Protein AF-A0A6A4AKY3-F1 (afdb_monomer)

Sequence (156 aa):
MKAQFYLMSQDEVPVAFDLTEEDLDRLQAAEWDVFMENSSRQVLLDPSPLYDGPSGLTRAAMAYASNPLAIFYFFLPKELWRKIADETNKFRLESVDETAQATCARARRRRETVPSTMVYSVEEYKAKLKRKNAIQPHEIVRFIGLLVARALELRR

Mean predicted aligned error: 14.76 Å

pLDDT: mean 78.02, std 20.33, range [26.38, 97.69]

Radius of gyration: 23.92 Å; Cα contacts (8 Å, |Δi|>4): 69; chains: 1; bounding box: 54×53×52 Å

Structure (mmCIF, N/CA/C/O backbone):
data_AF-A0A6A4AKY3-F1
#
_entry.id   AF-A0A6A4AKY3-F1
#
loop_
_atom_site.group_PDB
_atom_site.id
_atom_site.type_symbol
_atom_site.label_atom_id
_atom_site.label_alt_id
_atom_site.label_comp_id
_atom_site.label_asym_id
_atom_site.label_entity_id
_atom_site.label_seq_id
_atom_site.pdbx_PDB_ins_code
_atom_site.Cartn_x
_atom_site.Cartn_y
_atom_site.Cartn_z
_atom_site.occupancy
_atom_site.B_iso_or_equiv
_atom_site.auth_seq_id
_atom_site.auth_comp_id
_atom_site.auth_asym_id
_atom_site.auth_atom_id
_atom_site.pdbx_PDB_model_num
ATOM 1 N N . MET A 1 1 ? -6.076 44.532 26.323 1.00 30.89 1 MET A N 1
ATOM 2 C CA . MET A 1 1 ? -6.175 44.112 24.910 1.00 30.89 1 MET A CA 1
ATOM 3 C C . MET A 1 1 ? -5.057 43.104 24.652 1.00 30.89 1 MET A C 1
ATOM 5 O O . MET A 1 1 ? -3.904 43.498 24.570 1.00 30.89 1 MET A O 1
ATOM 9 N N . LYS A 1 2 ? -5.361 41.802 24.681 1.00 26.38 2 LYS A N 1
ATOM 10 C CA . LYS A 1 2 ? -4.423 40.716 24.352 1.00 26.38 2 LYS A CA 1
ATOM 11 C C . LYS A 1 2 ? -5.179 39.736 23.465 1.00 26.38 2 LYS A C 1
ATOM 13 O O . LYS A 1 2 ? -6.168 39.166 23.910 1.00 26.38 2 LYS A O 1
ATOM 18 N N . ALA A 1 3 ? -4.727 39.583 22.229 1.00 31.39 3 ALA A N 1
ATOM 19 C CA . ALA A 1 3 ? -5.115 38.489 21.358 1.00 31.39 3 ALA A CA 1
ATOM 20 C C . ALA A 1 3 ? -3.842 37.694 21.079 1.00 31.39 3 ALA A C 1
ATOM 22 O O . ALA A 1 3 ? -2.893 38.217 20.500 1.00 31.39 3 ALA A O 1
ATOM 23 N N . GLN A 1 4 ? -3.813 36.455 21.551 1.00 30.56 4 GLN A N 1
ATOM 24 C CA . GLN A 1 4 ? -2.790 35.478 21.221 1.00 30.56 4 GLN A CA 1
ATOM 25 C C . GLN A 1 4 ? -3.551 34.279 20.666 1.00 30.56 4 GLN A C 1
ATOM 27 O O . GLN A 1 4 ? -4.194 33.537 21.404 1.00 30.56 4 GLN A O 1
ATOM 32 N N . PHE A 1 5 ? -3.557 34.163 19.341 1.00 39.91 5 PHE A N 1
ATOM 33 C CA . PHE A 1 5 ? -3.958 32.942 18.664 1.00 39.91 5 PHE A CA 1
ATOM 34 C C . PHE A 1 5 ? -2.806 31.946 18.807 1.00 39.91 5 PHE A C 1
ATOM 36 O O . PHE A 1 5 ? -1.731 32.166 18.259 1.00 39.91 5 PHE A O 1
ATOM 43 N N . TYR A 1 6 ? -3.039 30.859 19.535 1.00 31.64 6 TYR A N 1
ATOM 44 C CA . TYR A 1 6 ? -2.282 29.618 19.407 1.00 31.64 6 TYR A CA 1
ATOM 45 C C . TYR A 1 6 ? -3.305 28.495 19.228 1.00 31.64 6 TYR A C 1
ATOM 47 O O . TYR A 1 6 ? -3.922 28.036 20.184 1.00 31.64 6 TYR A O 1
ATOM 55 N N . LEU A 1 7 ? -3.519 28.089 17.977 1.00 39.22 7 LEU A N 1
ATOM 56 C CA . LEU A 1 7 ? -4.082 26.784 17.643 1.00 39.22 7 LEU A CA 1
ATOM 57 C C . LEU A 1 7 ? -2.892 25.869 17.351 1.00 39.22 7 LEU A C 1
ATOM 59 O O . LEU A 1 7 ? -2.413 25.813 16.224 1.00 39.22 7 LEU A O 1
ATOM 63 N N . MET A 1 8 ? -2.397 25.182 18.379 1.00 29.73 8 MET A N 1
ATOM 64 C CA . MET A 1 8 ? -1.552 24.002 18.203 1.00 29.73 8 MET A CA 1
ATOM 65 C C . MET A 1 8 ? -2.425 22.777 18.440 1.00 29.73 8 MET A C 1
ATOM 67 O O . MET A 1 8 ? -2.721 22.401 19.570 1.00 29.73 8 MET A O 1
ATOM 71 N N . SER A 1 9 ? -2.863 22.169 17.344 1.00 38.69 9 SER A N 1
ATOM 72 C CA . SER A 1 9 ? -3.320 20.786 17.313 1.00 38.69 9 SER A CA 1
ATOM 73 C C . SER A 1 9 ? -2.109 19.872 17.525 1.00 38.69 9 SER A C 1
ATOM 75 O O . SER A 1 9 ? -1.491 19.432 16.561 1.00 38.69 9 SER A O 1
ATOM 77 N N . GLN A 1 10 ? -1.739 19.631 18.781 1.00 44.75 10 GLN A N 1
ATOM 78 C CA . GLN A 1 10 ? -0.818 18.559 19.155 1.00 44.75 10 GLN A CA 1
ATOM 79 C C . GLN A 1 10 ? -1.639 17.313 19.479 1.00 44.75 10 GLN A C 1
ATOM 81 O O . GLN A 1 10 ? -2.243 17.238 20.538 1.00 44.75 10 GLN A O 1
ATOM 86 N N . ASP A 1 11 ? -1.720 16.398 18.517 1.00 44.56 11 ASP A N 1
ATOM 87 C CA . ASP A 1 11 ? -1.965 14.960 18.730 1.00 44.56 11 ASP A CA 1
ATOM 88 C C . ASP A 1 11 ? -1.633 14.194 17.424 1.00 44.56 11 ASP A C 1
ATOM 90 O O . ASP A 1 11 ? -2.293 13.227 17.039 1.00 44.56 11 ASP A O 1
ATOM 94 N N . GLU A 1 12 ? -0.601 14.647 16.704 1.00 44.75 12 GLU A N 1
ATOM 95 C CA . GLU A 1 12 ? 0.172 13.771 15.825 1.00 44.75 12 GLU A CA 1
ATOM 96 C C . GLU A 1 12 ? 1.187 13.101 16.748 1.00 44.75 12 GLU A C 1
ATOM 98 O O . GLU A 1 12 ? 2.147 13.734 17.184 1.00 44.75 1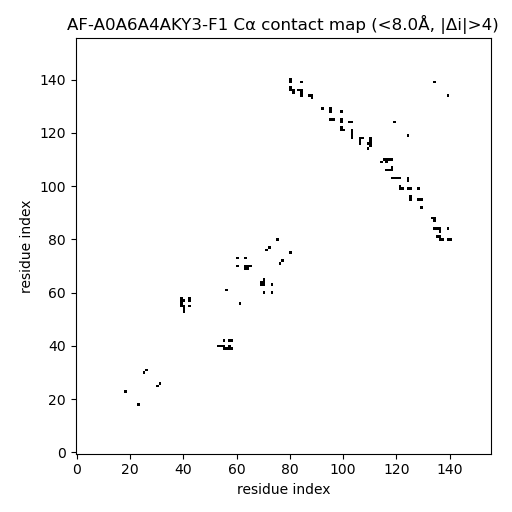2 GLU A O 1
ATOM 103 N N . VAL A 1 13 ? 0.936 11.846 17.128 1.00 42.12 13 VAL A N 1
ATOM 104 C CA . VAL A 1 13 ? 2.010 11.004 17.662 1.00 42.12 13 VAL A CA 1
ATOM 105 C C . VAL A 1 13 ? 3.053 10.972 16.548 1.00 42.12 13 VAL A C 1
ATOM 107 O O . VAL A 1 13 ? 2.705 10.522 15.451 1.00 42.12 13 VAL A O 1
ATOM 110 N N . PRO A 1 14 ? 4.275 11.495 16.757 1.00 38.97 14 PRO A N 1
ATOM 111 C CA . PRO A 1 14 ? 5.306 11.380 15.747 1.00 38.97 14 PRO A CA 1
ATOM 112 C C . PRO A 1 14 ? 5.446 9.890 15.474 1.00 38.97 14 PRO A C 1
ATOM 114 O O . PRO A 1 14 ? 5.637 9.112 16.410 1.00 38.97 14 PRO A O 1
ATOM 117 N N . VAL A 1 15 ? 5.310 9.478 14.216 1.00 44.34 15 VAL A N 1
ATOM 118 C CA . VAL A 1 15 ? 5.849 8.185 13.804 1.00 44.34 15 VAL A CA 1
ATOM 119 C C . VAL A 1 15 ? 7.357 8.346 13.954 1.00 44.34 15 VAL A C 1
ATOM 121 O O . VAL A 1 15 ? 8.038 8.812 13.045 1.00 44.34 15 VAL A O 1
ATOM 124 N N . ALA A 1 16 ? 7.848 8.105 15.167 1.00 42.09 16 ALA A N 1
ATOM 125 C CA . ALA A 1 16 ? 9.258 8.031 15.454 1.00 42.09 16 ALA A CA 1
ATOM 126 C C . ALA A 1 16 ? 9.722 6.748 14.778 1.00 42.09 16 ALA A C 1
ATOM 128 O O . ALA A 1 16 ? 9.474 5.641 15.250 1.00 42.09 16 ALA A O 1
ATOM 129 N N . PHE A 1 17 ? 10.306 6.901 13.597 1.00 50.81 17 PHE A N 1
ATOM 130 C CA . PHE A 1 17 ? 11.227 5.895 13.123 1.00 50.81 17 PHE A CA 1
ATOM 131 C C . PHE A 1 17 ? 12.407 5.974 14.091 1.00 50.81 17 PHE A C 1
ATOM 133 O O . PHE A 1 17 ? 13.086 6.998 14.125 1.00 50.81 17 PHE A O 1
ATOM 140 N N . ASP A 1 18 ? 12.604 4.945 14.917 1.00 65.25 18 ASP A N 1
ATOM 141 C CA . ASP A 1 18 ? 13.775 4.793 15.796 1.00 65.25 18 ASP A CA 1
ATOM 142 C C . ASP A 1 18 ? 15.037 4.508 14.954 1.00 65.25 18 ASP A C 1
ATOM 144 O O . ASP A 1 18 ? 15.747 3.531 15.167 1.00 65.25 18 ASP A O 1
ATOM 148 N N . LEU A 1 19 ? 15.269 5.317 13.923 1.00 68.69 19 LEU A N 1
ATOM 149 C CA . LEU A 1 19 ? 16.405 5.237 13.023 1.00 68.69 19 LEU A CA 1
ATOM 150 C C . LEU A 1 19 ? 17.110 6.583 13.090 1.00 68.69 19 LEU A C 1
ATOM 152 O O . LEU A 1 19 ? 16.538 7.609 12.710 1.00 68.69 19 LEU A O 1
ATOM 156 N N . THR A 1 20 ? 18.336 6.588 13.608 1.00 80.69 20 THR A N 1
ATOM 157 C CA . THR A 1 20 ? 19.187 7.775 13.525 1.00 80.69 20 THR A CA 1
ATOM 158 C C . THR A 1 20 ? 19.626 8.007 12.080 1.00 80.69 20 THR A C 1
ATOM 160 O O . THR A 1 20 ? 19.481 7.143 11.213 1.00 80.69 20 THR A O 1
ATOM 163 N N . GLU A 1 21 ? 20.176 9.186 11.797 1.00 74.56 21 GLU A N 1
ATOM 164 C CA . GLU A 1 21 ? 2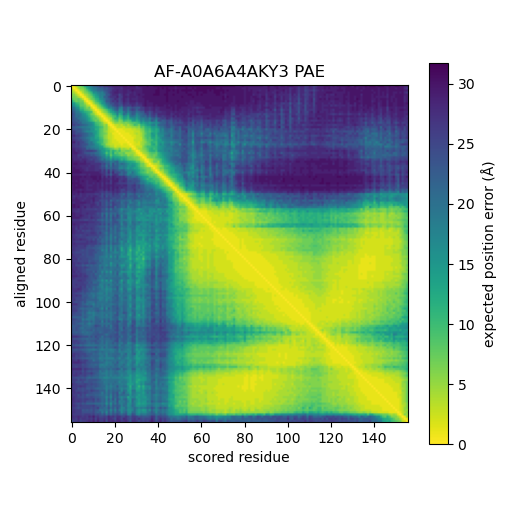0.810 9.469 10.503 1.00 74.56 21 GLU A CA 1
ATOM 165 C C . GLU A 1 21 ? 21.896 8.426 10.180 1.00 74.56 21 GLU A C 1
ATOM 167 O O . GLU A 1 21 ? 21.968 7.931 9.059 1.00 74.56 21 GLU A O 1
ATOM 172 N N . GLU A 1 22 ? 22.638 7.973 11.195 1.00 80.31 22 GLU A N 1
ATOM 173 C CA . GLU A 1 22 ? 23.637 6.912 11.039 1.00 80.31 22 GLU A CA 1
ATOM 174 C C . GLU A 1 22 ? 23.007 5.540 10.748 1.00 80.31 22 GLU A C 1
ATOM 176 O O . GLU A 1 22 ? 23.577 4.739 10.002 1.00 80.31 22 GLU A O 1
ATOM 181 N N . ASP A 1 23 ? 21.831 5.246 11.313 1.00 79.00 23 ASP A N 1
ATOM 182 C CA . ASP A 1 23 ? 21.087 4.036 10.964 1.00 79.00 23 ASP A CA 1
ATOM 183 C C . ASP A 1 23 ? 20.601 4.092 9.513 1.00 79.00 23 ASP A C 1
ATOM 185 O O . ASP A 1 23 ? 20.710 3.092 8.807 1.00 79.00 23 ASP A O 1
ATOM 189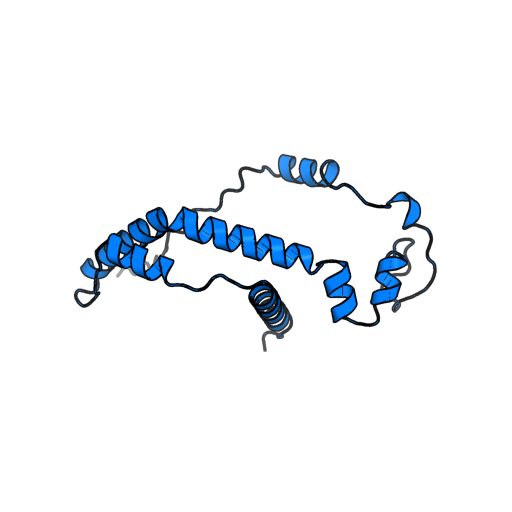 N N . LEU A 1 24 ? 20.122 5.247 9.040 1.00 75.69 24 LEU A N 1
ATOM 190 C CA . LEU A 1 24 ? 19.717 5.434 7.643 1.00 75.69 24 LEU A CA 1
ATOM 191 C C . LEU A 1 24 ? 20.900 5.262 6.681 1.00 75.69 24 LEU A C 1
ATOM 193 O O . LEU A 1 24 ? 20.765 4.555 5.680 1.00 75.69 24 LEU A O 1
ATOM 197 N N . ASP A 1 25 ? 22.065 5.818 7.015 1.00 77.31 25 ASP A N 1
ATOM 198 C CA . ASP A 1 25 ? 23.298 5.646 6.242 1.00 77.31 25 ASP A CA 1
ATOM 199 C C . ASP A 1 25 ? 23.742 4.176 6.201 1.00 77.31 25 ASP A C 1
ATOM 201 O O . ASP A 1 25 ? 24.128 3.658 5.148 1.00 77.31 25 ASP A O 1
ATOM 205 N N . ARG A 1 26 ? 23.634 3.458 7.328 1.00 83.38 26 ARG A N 1
ATOM 206 C CA . ARG A 1 26 ? 23.920 2.017 7.391 1.00 83.38 26 ARG A CA 1
ATOM 207 C C . ARG A 1 26 ? 22.955 1.215 6.520 1.00 83.38 26 ARG A C 1
ATOM 209 O O . ARG A 1 26 ? 23.406 0.341 5.781 1.00 83.38 26 ARG A O 1
ATOM 216 N N . LEU A 1 27 ? 21.655 1.505 6.589 1.00 78.00 27 LEU A N 1
ATOM 217 C CA . LEU A 1 27 ? 20.634 0.857 5.760 1.00 78.00 27 LEU A CA 1
ATOM 218 C C . LEU A 1 27 ? 20.904 1.105 4.269 1.00 78.00 27 LEU A C 1
ATOM 220 O O . LEU A 1 27 ? 20.839 0.178 3.462 1.00 78.00 27 LEU A O 1
ATOM 224 N N . GLN A 1 28 ? 21.283 2.335 3.905 1.00 68.25 28 GLN A N 1
ATOM 225 C CA . GLN A 1 28 ? 21.668 2.691 2.540 1.00 68.25 28 GLN A CA 1
ATOM 226 C C . GLN A 1 28 ? 22.929 1.954 2.066 1.00 68.25 28 GLN A C 1
ATOM 228 O O . GLN A 1 28 ? 23.012 1.582 0.897 1.00 68.25 28 GLN A O 1
ATOM 233 N N . ALA A 1 29 ? 23.906 1.741 2.945 1.00 69.88 29 ALA A N 1
ATOM 234 C CA . ALA A 1 29 ? 25.174 1.122 2.576 1.00 69.88 29 ALA A CA 1
ATOM 235 C C . ALA A 1 29 ? 25.142 -0.416 2.560 1.00 69.88 29 ALA A C 1
ATOM 237 O O . ALA A 1 29 ? 25.855 -1.022 1.762 1.00 69.88 29 ALA A O 1
ATOM 238 N N . ALA A 1 30 ? 24.372 -1.050 3.448 1.00 69.56 30 ALA A N 1
ATOM 239 C CA . ALA A 1 30 ? 24.517 -2.477 3.744 1.00 69.56 30 ALA A CA 1
ATOM 240 C C . ALA A 1 30 ? 23.295 -3.339 3.403 1.00 69.56 30 ALA A C 1
ATOM 242 O O . ALA A 1 30 ? 23.456 -4.545 3.227 1.00 69.56 30 ALA A O 1
ATOM 243 N N . GLU A 1 31 ? 22.091 -2.763 3.324 1.00 59.50 31 GLU A N 1
ATOM 244 C CA . GLU A 1 31 ? 20.856 -3.558 3.208 1.00 59.50 31 GLU A CA 1
ATOM 245 C C . GLU A 1 31 ? 20.248 -3.591 1.802 1.00 59.50 31 GLU A C 1
ATOM 247 O O . GLU A 1 31 ? 19.268 -4.298 1.560 1.00 59.50 31 GLU A O 1
ATOM 252 N N . TRP A 1 32 ? 20.837 -2.878 0.843 1.00 61.84 32 TRP A N 1
ATOM 253 C CA . TRP A 1 32 ? 20.449 -3.017 -0.555 1.00 61.84 32 TRP A CA 1
ATOM 254 C C . TRP A 1 32 ? 21.211 -4.180 -1.188 1.00 61.84 32 TRP A C 1
ATOM 256 O O . TRP A 1 32 ? 22.386 -4.054 -1.527 1.00 61.84 32 TRP A O 1
ATOM 266 N N . ASP A 1 33 ? 20.524 -5.297 -1.430 1.00 57.50 33 ASP A N 1
ATOM 267 C CA . ASP A 1 33 ? 20.978 -6.286 -2.410 1.00 57.50 33 ASP A CA 1
ATOM 268 C C . ASP A 1 33 ? 20.912 -5.639 -3.803 1.00 57.50 33 ASP A C 1
ATOM 270 O O . ASP A 1 33 ? 19.893 -5.689 -4.503 1.00 57.50 33 ASP A O 1
ATOM 274 N N . VAL A 1 34 ? 21.994 -4.965 -4.205 1.00 53.53 34 VAL A N 1
ATOM 275 C CA . VAL A 1 34 ? 22.087 -4.318 -5.517 1.00 53.53 34 VAL A CA 1
ATOM 276 C C . VAL A 1 34 ? 22.183 -5.403 -6.585 1.00 53.53 34 VAL A C 1
ATOM 278 O O . VAL A 1 34 ? 23.255 -5.898 -6.940 1.00 53.53 34 VAL A O 1
ATOM 281 N N . PHE A 1 35 ? 21.032 -5.803 -7.120 1.00 47.03 35 PHE A N 1
ATOM 282 C CA . PHE A 1 35 ? 20.983 -6.771 -8.203 1.00 47.03 35 PHE A CA 1
ATOM 283 C C . PHE A 1 35 ? 21.664 -6.175 -9.449 1.00 47.03 35 PHE A C 1
ATOM 285 O O . PHE A 1 35 ? 21.147 -5.247 -10.070 1.00 47.03 35 PHE A O 1
ATOM 292 N N . MET A 1 36 ? 22.809 -6.751 -9.840 1.00 48.81 36 MET A N 1
ATOM 293 C CA . MET A 1 36 ? 23.526 -6.495 -11.105 1.00 48.81 36 MET A CA 1
ATOM 294 C C . MET A 1 36 ? 24.301 -5.164 -11.214 1.00 48.81 36 MET A C 1
ATOM 296 O O . MET A 1 36 ? 24.402 -4.602 -12.305 1.00 48.81 36 MET A O 1
ATOM 300 N N . GLU A 1 37 ? 24.930 -4.684 -10.135 1.00 55.41 37 GLU A N 1
ATOM 301 C CA . GLU A 1 37 ? 25.772 -3.467 -10.160 1.00 55.41 37 GLU A CA 1
ATOM 302 C C . GLU A 1 37 ? 26.976 -3.552 -11.120 1.00 55.41 37 GLU A C 1
ATOM 304 O O . GLU A 1 37 ? 27.377 -2.576 -11.754 1.00 55.41 37 GLU A O 1
ATOM 309 N N . ASN A 1 38 ? 27.551 -4.745 -11.283 1.00 52.84 38 ASN A N 1
ATOM 310 C CA . ASN A 1 38 ? 28.702 -4.937 -12.167 1.00 52.84 38 ASN A CA 1
ATOM 311 C C . ASN A 1 38 ? 28.309 -5.082 -13.647 1.00 52.84 38 ASN A C 1
ATOM 313 O O . ASN A 1 38 ? 29.146 -4.874 -14.523 1.00 52.84 38 ASN A O 1
ATOM 317 N N . SER A 1 39 ? 27.045 -5.403 -13.939 1.00 50.75 39 SER A N 1
ATOM 318 C CA . SER A 1 39 ? 26.531 -5.627 -15.301 1.00 50.75 39 SER A CA 1
ATOM 319 C C . SER A 1 39 ? 25.813 -4.405 -15.879 1.00 50.75 39 SER A C 1
ATOM 321 O O . SER A 1 39 ? 25.611 -4.315 -17.089 1.00 50.75 39 SER A O 1
ATOM 323 N N . SER A 1 40 ? 25.413 -3.461 -15.026 1.00 52.44 40 SER A N 1
ATOM 324 C CA . SER A 1 40 ? 24.711 -2.231 -15.404 1.00 52.44 40 SER A CA 1
ATOM 325 C C . SER A 1 40 ? 25.605 -1.205 -16.110 1.00 52.44 40 SER A C 1
ATOM 327 O O . SER A 1 40 ? 25.088 -0.338 -16.806 1.00 52.44 40 SER A O 1
ATOM 329 N N . ARG A 1 41 ? 26.936 -1.343 -16.023 1.00 51.97 41 ARG A N 1
ATOM 330 C CA . ARG A 1 41 ? 27.930 -0.432 -16.627 1.00 51.97 41 ARG A CA 1
ATOM 331 C C . ARG A 1 41 ? 28.114 -0.562 -18.153 1.00 51.97 41 ARG A C 1
ATOM 333 O O . ARG A 1 41 ? 29.033 0.041 -18.694 1.00 51.97 41 ARG A O 1
ATOM 340 N N . GLN A 1 42 ? 27.317 -1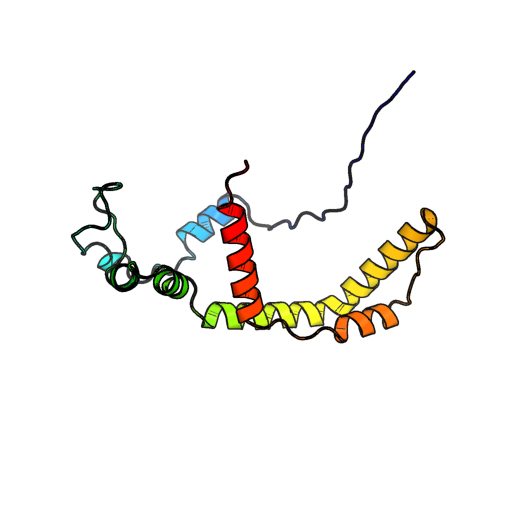.373 -18.859 1.00 49.81 42 GLN A N 1
ATOM 341 C CA . GLN A 1 42 ? 27.618 -1.782 -20.247 1.00 49.81 42 GLN A CA 1
ATOM 342 C C . GLN A 1 42 ? 26.519 -1.519 -21.294 1.00 49.81 42 GLN A C 1
ATOM 344 O O . GLN A 1 42 ? 26.399 -2.279 -22.254 1.00 49.81 42 GLN A O 1
ATOM 349 N N . VAL A 1 43 ? 25.733 -0.441 -21.195 1.00 49.97 43 VAL A N 1
ATOM 350 C CA . VAL A 1 43 ? 24.845 -0.057 -22.314 1.00 49.97 43 VAL A CA 1
ATOM 351 C C . VAL A 1 43 ? 25.050 1.392 -22.729 1.00 49.97 43 VAL A C 1
ATOM 353 O O . VAL A 1 43 ? 24.869 2.311 -21.941 1.00 49.97 43 VAL A O 1
ATOM 356 N N . LEU A 1 44 ? 25.421 1.545 -24.002 1.00 55.56 44 LEU A N 1
ATOM 357 C CA . LEU A 1 44 ? 25.612 2.790 -24.736 1.00 55.56 44 LEU A CA 1
ATOM 358 C C . LEU A 1 44 ? 24.342 3.123 -25.552 1.00 55.56 44 LEU A C 1
ATOM 360 O O . LEU A 1 44 ? 23.874 2.259 -26.295 1.00 55.56 44 LEU A O 1
ATOM 364 N N . LEU A 1 45 ? 23.915 4.399 -25.465 1.00 53.19 45 LEU A N 1
ATOM 365 C CA . LEU A 1 45 ? 22.937 5.171 -26.281 1.00 53.19 45 LEU A CA 1
ATOM 366 C C . LEU A 1 45 ? 21.439 5.068 -25.907 1.00 53.19 45 LEU A C 1
ATOM 368 O O . LEU A 1 45 ? 20.937 3.980 -25.644 1.00 53.19 45 LEU A O 1
ATOM 372 N N . ASP A 1 46 ? 20.596 6.099 -26.074 1.00 48.50 46 ASP A N 1
ATOM 373 C CA . ASP A 1 46 ? 20.568 7.504 -25.589 1.00 48.50 46 ASP A CA 1
ATOM 374 C C . ASP A 1 46 ? 19.066 7.867 -25.438 1.00 48.50 46 ASP A C 1
ATOM 376 O O . ASP A 1 46 ? 18.354 7.866 -26.449 1.00 48.50 46 ASP A O 1
ATOM 380 N N . PRO A 1 47 ? 18.530 8.126 -24.228 1.00 49.16 47 PRO A N 1
ATOM 381 C CA . PRO A 1 47 ? 17.206 8.706 -24.055 1.00 49.16 47 PRO A CA 1
ATOM 382 C C . PRO A 1 47 ? 17.303 10.206 -23.703 1.00 49.16 47 PRO A C 1
ATOM 384 O O . PRO A 1 47 ? 17.066 10.582 -22.559 1.00 49.16 47 PRO A O 1
ATOM 387 N N . SER A 1 48 ? 17.540 11.064 -24.706 1.00 50.88 48 SER A N 1
ATOM 388 C CA . SER A 1 48 ? 17.485 12.543 -24.637 1.00 50.88 48 SER A CA 1
ATOM 389 C C . SER A 1 48 ? 18.652 13.209 -23.868 1.00 50.88 48 SER A C 1
ATOM 391 O O . SER A 1 48 ? 19.011 12.757 -22.781 1.00 50.88 48 SER A O 1
ATOM 393 N N . PRO A 1 49 ? 19.224 14.340 -24.351 1.00 56.38 49 PRO A N 1
ATOM 394 C CA . PRO A 1 49 ? 20.546 14.824 -23.942 1.00 56.38 49 PRO A CA 1
ATOM 395 C C . PRO A 1 49 ? 20.491 15.657 -22.651 1.00 56.38 49 PRO A C 1
ATOM 397 O O . PRO A 1 49 ? 20.931 16.804 -22.612 1.00 56.38 49 PRO A O 1
ATOM 400 N N . LEU A 1 50 ? 19.893 15.116 -21.589 1.00 55.84 50 LEU A N 1
ATOM 401 C CA . LEU A 1 50 ? 19.927 15.727 -20.257 1.00 55.84 50 LEU A CA 1
ATOM 402 C C . LEU A 1 50 ? 21.076 15.173 -19.401 1.00 55.84 50 LEU A C 1
ATOM 404 O O . LEU A 1 50 ? 21.402 15.769 -18.377 1.00 55.84 50 LEU A O 1
ATOM 408 N N . TYR A 1 51 ? 21.700 14.064 -19.817 1.00 60.09 51 TYR A N 1
ATOM 409 C CA . TYR A 1 51 ? 22.828 13.451 -19.122 1.00 60.09 51 TYR A CA 1
ATOM 410 C C . TYR A 1 51 ? 23.727 12.667 -20.096 1.00 60.09 51 TYR A C 1
ATOM 412 O O . TYR A 1 51 ? 23.274 11.708 -20.714 1.00 60.09 51 TYR A O 1
ATOM 420 N N . ASP A 1 52 ? 24.996 13.066 -20.220 1.00 58.44 52 ASP A N 1
ATOM 421 C CA . ASP A 1 52 ? 26.032 12.458 -21.079 1.00 58.44 52 ASP A CA 1
ATOM 422 C C . ASP A 1 52 ? 27.117 11.704 -20.279 1.00 58.44 52 ASP A C 1
ATOM 424 O O . ASP A 1 52 ? 28.141 11.283 -20.823 1.00 58.44 52 ASP A O 1
ATOM 428 N N . GLY A 1 53 ? 26.899 11.529 -18.973 1.00 68.06 53 GLY A N 1
ATOM 429 C CA . GLY A 1 53 ? 27.815 10.820 -18.087 1.00 68.06 53 GLY A CA 1
ATOM 430 C C . GLY A 1 53 ? 27.802 9.295 -18.285 1.00 68.06 53 GLY A C 1
ATOM 431 O O . GLY A 1 53 ? 26.924 8.743 -18.945 1.00 68.06 53 GLY A O 1
ATOM 432 N N . PRO A 1 54 ? 28.749 8.567 -17.664 1.00 65.50 54 PRO A N 1
ATOM 433 C CA . PRO A 1 54 ? 28.904 7.117 -17.837 1.00 65.50 54 PRO A CA 1
ATOM 434 C C . PRO A 1 54 ? 27.783 6.276 -17.195 1.00 65.50 54 PRO A C 1
ATOM 436 O O . PRO A 1 54 ? 27.794 5.050 -17.304 1.00 65.50 54 PRO A O 1
ATOM 439 N N . SER A 1 55 ? 26.841 6.910 -16.494 1.00 65.88 55 SER A N 1
ATOM 440 C CA . SER A 1 55 ? 25.740 6.259 -15.780 1.00 65.88 55 SER A CA 1
ATOM 441 C C . SER A 1 55 ? 24.463 6.243 -16.626 1.00 65.88 55 SER A C 1
ATOM 443 O O . SER A 1 55 ? 24.061 7.258 -17.181 1.00 65.88 55 SER A O 1
ATOM 445 N N . GLY A 1 56 ? 23.775 5.106 -16.694 1.00 69.44 56 GLY A N 1
ATOM 446 C CA . GLY A 1 56 ? 22.548 4.981 -17.48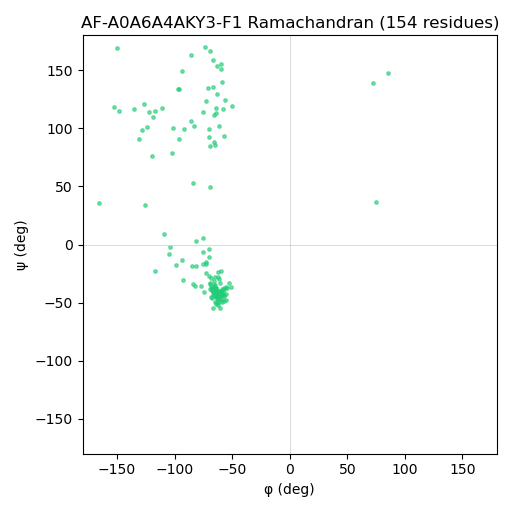0 1.00 69.44 56 GLY A CA 1
ATOM 447 C C . GLY A 1 56 ? 21.570 3.965 -16.908 1.00 69.44 56 GLY A C 1
ATOM 448 O O . GLY A 1 56 ? 21.897 3.178 -16.017 1.00 69.44 56 GLY A O 1
ATOM 449 N N . LEU A 1 57 ? 20.347 3.978 -17.442 1.00 74.62 57 LEU A N 1
ATOM 450 C CA . LEU A 1 57 ? 19.360 2.932 -17.186 1.00 74.62 57 LEU A CA 1
ATOM 451 C C . LEU A 1 57 ? 19.923 1.578 -17.637 1.00 74.62 57 LEU A C 1
ATOM 453 O O . LEU A 1 57 ? 20.534 1.460 -18.700 1.00 74.62 57 LEU A O 1
ATOM 457 N N . THR A 1 58 ? 19.682 0.528 -16.852 1.00 82.69 58 THR A N 1
ATOM 458 C CA . THR A 1 58 ? 20.072 -0.831 -17.248 1.00 82.69 58 THR A CA 1
ATOM 459 C C . THR A 1 58 ? 19.385 -1.232 -18.555 1.00 82.69 58 THR A C 1
ATOM 461 O O . THR A 1 58 ? 18.289 -0.758 -18.866 1.00 82.69 58 THR A O 1
ATOM 464 N N . ARG A 1 59 ? 19.975 -2.177 -19.308 1.00 77.19 59 ARG A N 1
ATOM 465 C CA . ARG A 1 59 ? 19.375 -2.688 -20.560 1.00 77.19 59 ARG A CA 1
ATOM 466 C C . ARG A 1 59 ? 17.922 -3.134 -20.382 1.00 77.19 59 ARG A C 1
ATOM 468 O O . ARG A 1 59 ? 17.103 -2.961 -21.278 1.00 77.19 59 ARG A O 1
ATOM 475 N N . ALA A 1 60 ? 17.626 -3.724 -19.225 1.00 77.81 60 ALA A N 1
ATOM 476 C CA . ALA A 1 60 ? 16.296 -4.191 -18.872 1.00 77.81 60 ALA A CA 1
ATOM 477 C C . ALA A 1 60 ? 15.315 -3.026 -18.683 1.00 77.81 60 ALA A C 1
ATOM 479 O O . ALA A 1 60 ? 14.233 -3.064 -19.255 1.00 77.81 60 ALA A O 1
ATOM 480 N N . ALA A 1 61 ? 15.702 -1.972 -17.958 1.00 80.62 61 ALA A N 1
ATOM 481 C CA . ALA A 1 61 ? 14.870 -0.782 -17.789 1.00 80.62 61 ALA A CA 1
ATOM 482 C C . ALA A 1 61 ? 14.667 -0.035 -19.122 1.00 80.62 61 ALA A C 1
ATOM 484 O O . ALA A 1 61 ? 13.548 0.360 -19.447 1.00 80.62 61 ALA A O 1
ATOM 485 N N . MET A 1 62 ? 15.718 0.076 -19.943 1.00 82.56 62 MET A N 1
ATOM 486 C CA . MET A 1 62 ? 15.651 0.697 -21.273 1.00 82.56 62 MET A CA 1
ATOM 487 C C . MET A 1 62 ? 14.616 0.033 -22.189 1.00 82.56 62 MET A C 1
ATOM 489 O O . MET A 1 62 ? 13.903 0.730 -22.907 1.00 82.56 62 MET A O 1
ATOM 493 N N . ALA A 1 63 ? 14.468 -1.295 -22.125 1.00 82.69 63 ALA A N 1
ATOM 494 C CA . ALA A 1 63 ? 13.479 -2.024 -22.923 1.00 82.69 63 ALA A CA 1
ATOM 495 C C . ALA A 1 63 ? 12.022 -1.621 -22.618 1.00 82.69 63 ALA A C 1
ATOM 497 O O . ALA A 1 63 ? 11.152 -1.779 -23.473 1.00 82.69 63 ALA A O 1
ATOM 498 N N . TYR A 1 64 ? 11.756 -1.084 -21.422 1.00 82.81 64 TYR A N 1
ATOM 499 C CA . TYR A 1 64 ? 10.426 -0.641 -20.995 1.00 82.81 64 TYR A CA 1
ATOM 500 C C . TYR A 1 64 ? 10.263 0.886 -20.990 1.00 82.81 64 TYR A C 1
ATOM 502 O O . TYR A 1 64 ? 9.145 1.368 -20.821 1.00 82.81 64 TYR A O 1
ATOM 510 N N . ALA A 1 65 ? 11.341 1.649 -21.202 1.00 83.88 65 ALA A N 1
ATOM 511 C CA . ALA A 1 65 ? 11.370 3.104 -21.039 1.00 83.88 65 ALA A CA 1
ATOM 512 C C . ALA A 1 65 ? 10.419 3.864 -21.982 1.00 83.88 65 ALA A C 1
ATOM 514 O O . ALA A 1 65 ? 9.922 4.929 -21.627 1.00 83.88 65 ALA A O 1
ATOM 515 N N . SER A 1 66 ? 10.118 3.309 -23.161 1.00 84.69 66 SER A N 1
ATOM 516 C CA . SER A 1 66 ? 9.199 3.914 -24.138 1.00 84.69 66 SER A CA 1
ATOM 517 C C . SER A 1 66 ? 7.724 3.846 -23.727 1.00 84.69 66 SER A C 1
ATOM 519 O O . SER A 1 66 ? 6.894 4.548 -24.303 1.00 84.69 66 SER A O 1
ATOM 521 N N . ASN A 1 67 ? 7.380 3.021 -22.732 1.00 87.75 67 ASN A N 1
ATOM 522 C CA . ASN A 1 67 ? 6.027 2.906 -22.208 1.00 87.75 67 ASN A CA 1
ATOM 523 C C . ASN A 1 67 ? 6.010 3.293 -20.716 1.00 87.75 67 ASN A C 1
ATOM 525 O O . ASN A 1 67 ? 6.485 2.518 -19.881 1.00 87.75 67 ASN A O 1
ATOM 529 N N . PRO A 1 68 ? 5.406 4.441 -20.347 1.00 88.62 68 PRO A N 1
ATOM 530 C CA . PRO A 1 68 ? 5.437 4.953 -18.976 1.00 88.62 68 PRO A CA 1
ATOM 531 C C . PRO A 1 68 ? 4.776 4.008 -17.959 1.00 88.62 68 PRO A C 1
ATOM 533 O O . PRO A 1 68 ? 5.193 3.950 -16.805 1.00 88.62 68 PRO A O 1
ATOM 536 N N . LEU A 1 69 ? 3.780 3.217 -18.373 1.00 89.75 69 LEU A N 1
ATOM 537 C CA . LEU A 1 69 ? 3.186 2.199 -17.503 1.00 89.75 69 LEU A CA 1
ATOM 538 C C . LEU A 1 69 ? 4.078 0.961 -17.383 1.00 89.75 69 LEU A C 1
ATOM 540 O O . LEU A 1 69 ? 4.135 0.348 -16.319 1.00 89.75 69 LEU A O 1
ATOM 544 N N . ALA A 1 70 ? 4.778 0.580 -18.452 1.00 88.81 70 ALA A N 1
ATOM 545 C CA . ALA A 1 70 ? 5.676 -0.569 -18.416 1.00 88.81 70 ALA A CA 1
ATOM 546 C C . ALA A 1 70 ? 6.892 -0.298 -17.521 1.00 88.81 70 ALA A C 1
ATOM 548 O O . ALA A 1 70 ? 7.205 -1.127 -16.669 1.00 88.81 70 ALA A O 1
ATOM 549 N N . ILE A 1 71 ? 7.521 0.876 -17.649 1.00 91.69 71 ILE A N 1
ATOM 550 C CA . ILE A 1 71 ? 8.633 1.271 -16.777 1.00 91.69 71 ILE A CA 1
ATOM 551 C C . ILE A 1 71 ? 8.180 1.431 -15.317 1.00 91.69 71 ILE A C 1
ATOM 553 O O . ILE A 1 71 ? 8.902 1.037 -14.407 1.00 91.69 71 ILE A O 1
ATOM 557 N N . PHE A 1 72 ? 6.949 1.899 -15.076 1.00 91.75 72 PHE A N 1
ATOM 558 C CA . PHE A 1 72 ? 6.369 1.934 -13.730 1.00 91.75 72 PHE A CA 1
ATOM 559 C C . PHE A 1 72 ? 6.297 0.534 -13.102 1.00 91.75 72 PHE A C 1
ATOM 561 O O . PHE A 1 72 ? 6.769 0.339 -11.985 1.00 91.75 72 PHE A O 1
ATOM 568 N N . TYR A 1 73 ? 5.767 -0.463 -13.820 1.00 92.62 73 TYR A N 1
ATOM 569 C CA . TYR A 1 73 ? 5.682 -1.837 -13.305 1.00 92.62 73 TYR A CA 1
ATOM 570 C C . TYR A 1 73 ? 7.013 -2.595 -13.305 1.00 92.62 73 TYR A C 1
ATOM 572 O O . TYR A 1 73 ? 7.115 -3.609 -12.617 1.00 92.62 73 TYR A O 1
ATOM 580 N N . PHE A 1 74 ? 8.019 -2.123 -14.045 1.00 90.69 74 PHE A N 1
ATOM 581 C CA . PHE A 1 74 ? 9.384 -2.637 -13.953 1.00 90.69 74 PHE A CA 1
ATOM 582 C C . PHE A 1 74 ? 9.981 -2.360 -12.565 1.00 90.69 74 PHE A C 1
ATOM 584 O O . PHE A 1 74 ? 10.534 -3.268 -11.952 1.00 90.69 74 PHE A O 1
ATOM 591 N N . PHE A 1 75 ? 9.811 -1.139 -12.045 1.00 92.00 75 PHE A N 1
ATOM 592 C CA . PHE A 1 75 ? 10.281 -0.770 -10.703 1.00 92.00 75 PHE A CA 1
ATOM 593 C C . PHE A 1 75 ? 9.317 -1.183 -9.587 1.00 92.00 75 PHE A C 1
ATOM 595 O O . PHE A 1 75 ? 9.748 -1.555 -8.500 1.00 92.00 75 PHE A O 1
ATOM 602 N N . LEU A 1 76 ? 8.009 -1.123 -9.845 1.00 94.06 76 LEU A N 1
ATOM 603 C CA . LEU A 1 76 ? 6.961 -1.397 -8.862 1.00 94.06 76 LEU A CA 1
ATOM 604 C C . LEU A 1 76 ? 6.101 -2.577 -9.334 1.00 94.06 76 LEU A C 1
ATOM 606 O O . LEU A 1 76 ? 4.981 -2.380 -9.827 1.00 94.06 76 LEU A O 1
ATOM 610 N N . PRO A 1 77 ? 6.611 -3.816 -9.217 1.00 94.44 77 PRO A N 1
ATOM 611 C CA . PRO A 1 77 ? 5.968 -4.991 -9.786 1.00 94.44 77 PRO A CA 1
ATOM 612 C C . PRO A 1 77 ? 4.596 -5.253 -9.162 1.00 94.44 77 PRO A C 1
ATOM 614 O O . PRO A 1 77 ? 4.338 -4.948 -8.002 1.00 94.44 77 PRO A O 1
ATOM 617 N N . LYS A 1 78 ? 3.700 -5.903 -9.916 1.00 92.88 78 LYS A N 1
ATOM 618 C CA . LYS A 1 78 ? 2.340 -6.256 -9.451 1.00 92.88 78 LYS A CA 1
ATOM 619 C C . LYS A 1 78 ? 2.331 -7.019 -8.123 1.00 92.88 78 LYS A C 1
ATOM 621 O O . LYS A 1 78 ? 1.408 -6.848 -7.334 1.00 92.88 78 LYS A O 1
ATOM 626 N N . GLU A 1 79 ? 3.357 -7.829 -7.886 1.00 94.69 79 GLU A N 1
ATOM 627 C CA . GLU A 1 79 ? 3.519 -8.603 -6.657 1.00 94.69 79 GLU A CA 1
ATOM 628 C C . GLU A 1 79 ? 3.729 -7.726 -5.418 1.00 94.69 79 GLU A C 1
ATOM 630 O O . GLU A 1 79 ? 3.172 -8.018 -4.364 1.00 94.69 79 GLU A O 1
ATOM 635 N N . LEU A 1 80 ? 4.456 -6.612 -5.556 1.00 95.81 80 LEU A N 1
ATOM 636 C CA . LEU A 1 80 ? 4.634 -5.640 -4.478 1.00 95.81 80 LEU A CA 1
ATOM 637 C C . LEU A 1 80 ? 3.274 -5.123 -3.999 1.00 95.81 80 LEU A C 1
ATOM 639 O O . LEU A 1 80 ? 2.976 -5.149 -2.810 1.00 95.81 80 LEU A O 1
ATOM 643 N N . TRP A 1 81 ? 2.409 -4.725 -4.932 1.00 96.25 81 TRP A N 1
ATOM 644 C CA . TRP A 1 81 ? 1.085 -4.191 -4.610 1.00 96.25 81 TRP A CA 1
ATOM 645 C C . TRP A 1 81 ? 0.158 -5.223 -3.963 1.00 96.25 81 TRP A C 1
ATOM 647 O O . TRP A 1 81 ? -0.675 -4.852 -3.139 1.00 96.25 81 TRP A O 1
ATOM 657 N N . ARG A 1 82 ? 0.302 -6.511 -4.310 1.00 96.81 82 ARG A N 1
ATOM 658 C CA . ARG A 1 82 ? -0.415 -7.602 -3.630 1.00 96.81 82 ARG A CA 1
ATOM 659 C C . ARG A 1 82 ? 0.015 -7.708 -2.174 1.00 96.81 82 ARG A C 1
ATOM 661 O O . ARG A 1 82 ? -0.833 -7.613 -1.298 1.00 96.81 82 ARG A O 1
ATOM 668 N N . LYS A 1 83 ? 1.325 -7.768 -1.924 1.00 97.38 83 LYS A N 1
ATOM 669 C CA . LYS A 1 83 ? 1.878 -7.831 -0.564 1.00 97.38 83 LYS A CA 1
ATOM 670 C C . LYS A 1 83 ? 1.488 -6.620 0.282 1.00 97.38 83 LYS A C 1
ATOM 672 O O . LYS A 1 83 ? 1.080 -6.787 1.423 1.00 97.38 83 LYS A O 1
ATOM 677 N N . ILE A 1 84 ? 1.548 -5.410 -0.283 1.00 96.88 84 ILE A N 1
ATOM 678 C CA . ILE A 1 84 ? 1.110 -4.196 0.423 1.00 96.88 84 ILE A CA 1
ATOM 679 C C . ILE A 1 84 ? -0.374 -4.300 0.792 1.00 96.88 84 ILE A C 1
ATOM 681 O O . ILE A 1 84 ? -0.736 -3.967 1.918 1.00 96.88 84 ILE A O 1
ATOM 685 N N . ALA A 1 85 ? -1.239 -4.757 -0.120 1.00 97.12 85 ALA A N 1
ATOM 686 C CA . ALA A 1 85 ? -2.659 -4.931 0.179 1.00 97.12 85 ALA A CA 1
ATOM 687 C C . ALA A 1 85 ? -2.887 -5.956 1.298 1.00 97.12 85 ALA A C 1
ATOM 689 O O . ALA A 1 85 ? -3.669 -5.688 2.212 1.00 97.12 85 ALA A O 1
ATOM 690 N N . ASP A 1 86 ? -2.190 -7.090 1.254 1.00 97.38 86 ASP A N 1
ATOM 691 C CA . ASP A 1 86 ? -2.298 -8.144 2.263 1.00 97.38 86 ASP A CA 1
ATOM 692 C C . ASP A 1 86 ? -1.867 -7.637 3.646 1.00 97.38 86 ASP A C 1
ATOM 694 O O . ASP A 1 86 ? -2.654 -7.703 4.593 1.00 97.38 86 ASP A O 1
ATOM 698 N N . GLU A 1 87 ? -0.681 -7.030 3.751 1.00 97.69 87 GLU A N 1
ATOM 699 C CA . GLU A 1 87 ? -0.170 -6.483 5.015 1.00 97.69 87 GLU A CA 1
ATOM 700 C C . GLU A 1 87 ? -1.022 -5.315 5.528 1.00 97.69 87 GLU A C 1
ATOM 702 O O . GLU A 1 87 ? -1.334 -5.244 6.716 1.00 97.69 87 GLU A O 1
ATOM 707 N N . THR A 1 88 ? -1.504 -4.436 4.643 1.00 96.19 88 THR A N 1
ATOM 708 C CA . THR A 1 88 ? -2.402 -3.336 5.040 1.00 96.19 88 THR A CA 1
ATOM 709 C C . THR A 1 88 ? -3.722 -3.877 5.592 1.00 96.19 88 THR A C 1
ATOM 711 O O . THR A 1 88 ? -4.241 -3.377 6.593 1.00 96.19 88 THR A O 1
ATOM 714 N N . ASN A 1 89 ? -4.291 -4.907 4.961 1.00 96.19 89 ASN A N 1
ATOM 715 C CA . ASN A 1 89 ? -5.527 -5.527 5.430 1.00 96.19 89 ASN A CA 1
ATOM 716 C C . ASN A 1 89 ? -5.327 -6.287 6.742 1.00 96.19 89 ASN A C 1
ATOM 718 O O . ASN A 1 89 ? -6.204 -6.220 7.605 1.00 96.19 89 ASN A O 1
ATOM 722 N N . LYS A 1 90 ? -4.191 -6.968 6.905 1.00 96.62 90 LYS A N 1
ATOM 723 C CA . LYS A 1 90 ? -3.803 -7.627 8.152 1.00 96.62 90 LYS A CA 1
ATOM 724 C C . LYS A 1 90 ? -3.686 -6.610 9.286 1.00 96.62 90 LYS A C 1
ATOM 726 O O . LYS A 1 90 ? -4.425 -6.718 10.264 1.00 96.62 90 LYS A O 1
ATOM 731 N N . PHE A 1 91 ? -2.890 -5.557 9.093 1.00 95.56 91 PHE A N 1
ATOM 732 C CA . PHE A 1 91 ? -2.751 -4.467 10.058 1.00 95.56 91 PHE A CA 1
ATOM 733 C C . PHE A 1 91 ? -4.106 -3.842 10.408 1.00 95.56 91 PHE A C 1
ATOM 735 O O . PHE A 1 91 ? -4.411 -3.601 11.575 1.00 95.56 91 PHE A O 1
ATOM 742 N N . ARG A 1 92 ? -4.976 -3.618 9.415 1.00 93.06 92 ARG A N 1
ATOM 743 C CA . ARG A 1 92 ? -6.328 -3.086 9.639 1.00 93.06 92 ARG A CA 1
ATOM 744 C C . ARG A 1 92 ? -7.160 -3.973 10.566 1.00 93.06 92 ARG A C 1
ATOM 746 O O . ARG A 1 92 ? -7.951 -3.435 11.332 1.00 93.06 92 ARG A O 1
ATOM 753 N N . LEU A 1 93 ? -7.049 -5.298 10.458 1.00 93.69 93 LEU A N 1
ATOM 754 C CA . LEU A 1 93 ? -7.786 -6.241 11.304 1.00 93.69 93 LEU A CA 1
ATOM 755 C C . LEU A 1 93 ? -7.209 -6.303 12.722 1.00 93.69 93 LEU A C 1
ATOM 757 O O . LEU A 1 93 ? -7.976 -6.329 13.684 1.00 93.69 93 LEU A O 1
ATOM 761 N N . GLU A 1 94 ? -5.884 -6.283 12.841 1.00 95.38 94 GLU A N 1
ATOM 762 C CA . GLU A 1 94 ? -5.167 -6.305 14.120 1.00 95.38 94 GLU A CA 1
ATOM 763 C C . GLU A 1 94 ? -5.396 -5.008 14.918 1.00 95.38 94 GLU A C 1
ATOM 765 O O . GLU A 1 94 ? -5.663 -5.049 16.116 1.00 95.38 94 GLU A O 1
ATOM 770 N N . SER A 1 95 ? -5.430 -3.858 14.241 1.00 94.19 95 SER A N 1
ATOM 771 C CA . SER A 1 95 ? -5.630 -2.531 14.849 1.00 94.19 95 SER A CA 1
ATOM 772 C C . SER A 1 95 ? -7.094 -2.169 15.153 1.00 94.19 95 SER A C 1
ATOM 774 O O . SER A 1 95 ? -7.373 -1.052 15.601 1.00 94.19 95 SER A O 1
ATOM 776 N N . VAL A 1 96 ? -8.064 -3.071 14.925 1.00 94.50 96 VAL A N 1
ATOM 777 C CA . VAL A 1 96 ? -9.499 -2.774 15.130 1.00 94.50 96 VAL A CA 1
ATOM 778 C C . VAL A 1 96 ? -9.801 -2.359 16.567 1.00 94.50 96 VAL A C 1
ATOM 780 O O . VAL A 1 96 ? -10.598 -1.443 16.773 1.00 94.50 96 VAL A O 1
ATOM 783 N N . ASP A 1 97 ? -9.213 -3.044 17.548 1.00 93.75 97 ASP A N 1
ATOM 784 C CA . ASP A 1 97 ? -9.490 -2.789 18.963 1.00 93.75 97 ASP A CA 1
ATOM 785 C C . ASP A 1 97 ? -8.989 -1.403 19.379 1.00 93.75 97 ASP A C 1
ATOM 787 O O . ASP A 1 97 ? -9.786 -0.556 19.790 1.00 93.75 97 ASP A O 1
ATOM 791 N N . GLU A 1 98 ? -7.706 -1.137 19.139 1.00 95.62 98 GLU A N 1
ATOM 792 C CA . GLU A 1 98 ? -7.067 0.152 19.399 1.00 95.62 98 GLU A CA 1
ATOM 793 C C . GLU A 1 98 ? -7.801 1.296 18.684 1.00 95.62 98 GLU A C 1
ATOM 795 O O . GLU A 1 98 ? -8.183 2.296 19.299 1.00 95.62 98 GLU A O 1
ATOM 800 N N . THR A 1 99 ? -8.100 1.124 17.393 1.00 93.00 99 THR A N 1
ATOM 801 C CA . THR A 1 99 ? -8.805 2.136 16.597 1.00 93.00 99 THR A CA 1
ATOM 802 C C . THR A 1 99 ? -10.207 2.405 17.145 1.00 93.00 99 THR A C 1
ATOM 804 O O . THR A 1 99 ? -10.644 3.561 17.184 1.00 93.00 99 THR A O 1
ATOM 807 N N . ALA A 1 100 ? -10.934 1.374 17.585 1.00 95.19 100 ALA A N 1
ATOM 808 C CA . ALA A 1 100 ? -12.260 1.535 18.173 1.00 95.19 100 ALA A CA 1
ATOM 809 C C . ALA A 1 100 ? -12.203 2.291 19.508 1.00 95.19 100 ALA A C 1
ATOM 811 O O . ALA A 1 100 ? -13.009 3.201 19.726 1.00 95.19 100 ALA A O 1
ATOM 812 N N . GLN A 1 101 ? -11.234 1.970 20.370 1.00 94.56 101 GLN A N 1
ATOM 813 C CA . GLN A 1 101 ? -11.027 2.673 21.637 1.00 94.56 101 GLN A CA 1
ATOM 814 C C . GLN A 1 101 ? -10.657 4.143 21.405 1.00 94.56 101 GLN A C 1
ATOM 816 O O . GLN A 1 101 ? -11.311 5.040 21.947 1.00 94.56 101 GLN A O 1
ATOM 821 N N . ALA A 1 102 ? -9.682 4.408 20.531 1.00 94.38 102 ALA A N 1
ATOM 822 C CA . ALA A 1 102 ? -9.245 5.758 20.192 1.00 94.38 102 ALA A CA 1
ATOM 823 C C . ALA A 1 102 ? -10.375 6.586 19.562 1.00 94.38 102 ALA A C 1
ATOM 825 O O . ALA A 1 102 ? -10.544 7.764 19.886 1.00 94.38 102 ALA A O 1
ATOM 826 N N . THR A 1 103 ? -11.185 5.982 18.687 1.00 92.88 103 THR A N 1
ATOM 827 C CA . THR A 1 103 ? -12.338 6.653 18.066 1.00 92.88 103 THR A CA 1
ATOM 828 C C . THR A 1 103 ? -13.413 6.974 19.101 1.00 92.88 103 THR A C 1
ATOM 830 O O . THR A 1 103 ? -13.933 8.090 19.116 1.00 92.88 103 THR A O 1
ATOM 833 N N . CYS A 1 104 ? -13.713 6.037 20.004 1.00 93.38 104 CYS A N 1
ATOM 834 C CA . CYS A 1 104 ? -14.655 6.251 21.101 1.00 93.38 104 CYS A CA 1
ATOM 835 C C . CYS A 1 104 ? -14.188 7.387 22.025 1.00 93.38 104 CYS A C 1
ATOM 837 O O . CYS A 1 104 ? -14.957 8.306 22.313 1.00 93.38 104 CYS A O 1
ATOM 839 N N . ALA A 1 105 ? -12.914 7.386 22.425 1.00 93.75 105 ALA A N 1
ATOM 840 C CA . ALA A 1 105 ? -12.331 8.435 23.260 1.00 93.75 105 ALA A CA 1
ATOM 841 C C . ALA A 1 105 ? -12.380 9.815 22.580 1.00 93.75 105 ALA A C 1
ATOM 843 O O . ALA A 1 105 ? -12.765 10.801 23.211 1.00 93.75 105 ALA A O 1
ATOM 844 N N . ARG A 1 106 ? -12.052 9.893 21.281 1.00 93.50 106 ARG A N 1
ATOM 845 C CA . ARG A 1 106 ? -12.169 11.133 20.491 1.00 93.50 106 ARG A CA 1
ATOM 846 C C . ARG A 1 106 ? -13.618 11.612 20.382 1.00 93.50 106 ARG A C 1
ATOM 848 O O . ARG A 1 106 ? -13.869 12.810 20.487 1.00 93.50 106 ARG A O 1
ATOM 855 N N . ALA A 1 107 ? -14.573 10.701 20.194 1.00 92.69 107 ALA A N 1
ATOM 856 C CA . ALA A 1 107 ? -15.993 11.039 20.116 1.00 92.69 107 ALA A CA 1
ATOM 857 C C . ALA A 1 107 ? -16.533 11.567 21.456 1.00 92.69 107 ALA A C 1
ATOM 859 O O . ALA A 1 107 ? -17.277 12.545 21.464 1.00 92.69 107 ALA A O 1
ATOM 860 N N . ARG A 1 108 ? -16.115 10.978 22.586 1.00 92.25 108 ARG A N 1
ATOM 861 C CA . ARG A 1 108 ? -16.456 11.467 23.935 1.00 92.25 108 ARG A CA 1
ATOM 862 C C . ARG A 1 108 ? -15.931 12.880 24.172 1.00 92.25 108 ARG A C 1
ATOM 864 O O . ARG A 1 108 ? -16.726 13.749 24.507 1.00 92.25 108 ARG A O 1
ATOM 871 N N . ARG A 1 109 ? -14.650 13.127 23.874 1.00 92.19 109 ARG A N 1
ATOM 872 C CA . ARG A 1 109 ? -14.048 14.471 23.941 1.00 92.19 109 ARG A CA 1
ATOM 873 C C . ARG A 1 109 ? -14.792 15.484 23.067 1.00 92.19 109 ARG A C 1
ATOM 875 O O . ARG A 1 109 ? -15.086 16.589 23.500 1.00 92.19 109 ARG A O 1
ATOM 882 N N . ARG A 1 110 ? -15.172 15.107 21.840 1.00 91.38 110 ARG A N 1
ATOM 883 C CA . ARG A 1 110 ? -15.980 15.978 20.964 1.00 91.38 110 ARG A CA 1
ATOM 884 C C . ARG A 1 110 ? -17.379 16.259 21.503 1.00 91.38 110 ARG A C 1
ATOM 886 O O . ARG A 1 110 ? -17.929 17.304 21.184 1.00 91.38 110 ARG A O 1
ATOM 893 N N . ARG A 1 111 ? -17.969 15.364 22.297 1.00 92.00 111 ARG A N 1
ATOM 894 C CA . ARG A 1 111 ? -19.300 15.585 22.876 1.00 92.00 111 ARG A CA 1
ATOM 895 C C . ARG A 1 111 ? -19.302 16.678 23.944 1.00 92.00 111 ARG A C 1
ATOM 897 O O . ARG A 1 111 ? -20.320 17.339 24.112 1.00 92.00 111 ARG A O 1
ATOM 904 N N . GLU A 1 112 ? -18.174 16.890 24.615 1.00 92.25 112 GLU A N 1
ATOM 905 C CA . GLU A 1 112 ? -18.004 17.978 25.585 1.00 92.25 112 GLU A CA 1
ATOM 906 C C . GLU A 1 112 ? -18.103 19.352 24.907 1.00 92.25 112 GLU A C 1
ATOM 908 O O . GLU A 1 112 ? -18.701 20.270 25.461 1.00 92.25 112 GLU A O 1
ATOM 913 N N . THR A 1 113 ? -17.577 19.486 23.684 1.00 92.62 113 THR A N 1
ATOM 914 C CA . THR A 1 113 ? -17.624 20.740 22.912 1.00 92.62 113 THR A CA 1
ATOM 915 C C . THR A 1 113 ? -18.833 20.837 21.982 1.00 92.62 113 THR A C 1
ATOM 917 O O . THR A 1 113 ? -19.334 21.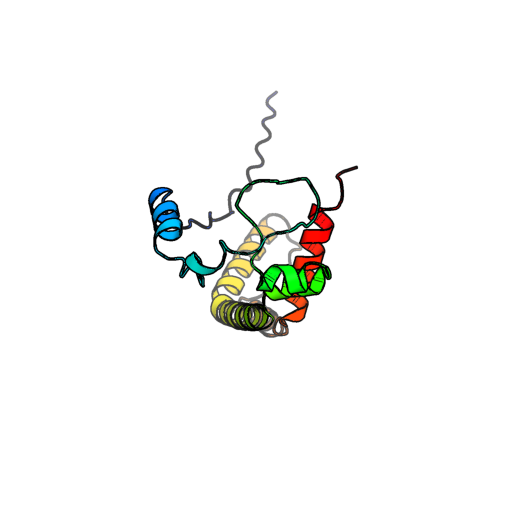930 21.730 1.00 92.62 113 THR A O 1
ATOM 920 N N . VAL A 1 114 ? -19.330 19.706 21.478 1.00 93.38 114 VAL A N 1
ATOM 921 C CA . VAL A 1 114 ? -20.469 19.611 20.557 1.00 93.38 114 VAL A CA 1
ATOM 922 C C . VAL A 1 114 ? -21.448 18.551 21.083 1.00 93.38 114 VAL A C 1
ATOM 924 O O . VAL A 1 114 ? -21.331 17.373 20.722 1.00 93.38 114 VAL A O 1
ATOM 927 N N . PRO A 1 115 ? -22.445 18.942 21.905 1.00 88.50 115 PRO A N 1
ATOM 928 C CA . PRO A 1 115 ? -23.350 18.009 22.588 1.00 88.50 115 PRO A CA 1
ATOM 929 C C . PRO A 1 115 ? -24.178 17.100 21.668 1.00 88.50 115 PRO A C 1
ATOM 931 O O . PRO A 1 115 ? -24.603 16.025 22.092 1.00 88.50 115 PRO A O 1
ATOM 934 N N . SER A 1 116 ? -24.383 17.502 20.408 1.00 91.88 116 SER A N 1
ATOM 935 C CA . SER A 1 116 ? -25.070 16.711 19.376 1.00 91.88 116 SER A CA 1
ATOM 936 C C . SER A 1 116 ? -24.223 15.568 18.802 1.00 91.88 116 SER A C 1
ATOM 938 O O . SER A 1 116 ? -24.730 14.761 18.022 1.00 91.88 116 SER A O 1
ATOM 940 N N . THR A 1 117 ? -22.943 15.465 19.175 1.00 90.12 117 THR A N 1
ATOM 941 C CA . THR A 1 117 ? -22.058 14.392 18.709 1.00 90.12 117 THR A CA 1
ATOM 942 C C . THR A 1 117 ? -22.551 13.037 19.209 1.00 90.12 117 THR A C 1
ATOM 944 O O . THR A 1 117 ? -22.568 12.760 20.411 1.00 90.12 117 THR A O 1
ATOM 947 N N . MET A 1 118 ? -22.907 12.157 18.273 1.00 86.44 118 MET A N 1
ATOM 948 C CA . MET A 1 118 ? -23.280 10.780 18.578 1.00 86.44 118 MET A CA 1
ATOM 949 C C . MET A 1 118 ? -22.038 9.965 18.958 1.00 86.44 118 MET A C 1
ATOM 951 O O . MET A 1 118 ? -21.086 9.862 18.183 1.00 86.44 118 MET A O 1
ATOM 955 N N . VAL A 1 119 ? -22.066 9.368 20.148 1.00 90.81 119 VAL A N 1
ATOM 956 C CA . VAL A 1 119 ? -20.996 8.509 20.667 1.00 90.81 119 VAL A CA 1
ATOM 957 C C . VAL A 1 119 ? -21.516 7.082 20.708 1.00 90.81 119 VAL A C 1
ATOM 959 O O . VAL A 1 119 ? -22.471 6.798 21.427 1.00 90.81 119 VAL A O 1
ATOM 962 N N . TYR A 1 120 ? -20.887 6.203 19.934 1.00 92.12 120 TYR A N 1
ATOM 963 C CA . TYR A 1 120 ? -21.185 4.774 19.957 1.00 92.12 120 TYR A CA 1
ATOM 964 C C . TYR A 1 120 ? -20.375 4.069 21.050 1.00 92.12 120 TYR A C 1
ATOM 966 O O . TYR A 1 120 ? -19.367 4.586 21.544 1.00 92.12 120 TYR A O 1
ATOM 974 N N . SER A 1 121 ? -20.798 2.866 21.416 1.00 93.62 121 SER A N 1
ATOM 975 C CA . SER A 1 121 ? -19.986 1.952 22.215 1.00 93.62 121 SER A CA 1
ATOM 976 C C . SER A 1 121 ? -18.753 1.480 21.433 1.00 93.62 121 SER A C 1
ATOM 978 O O . SER A 1 121 ? -18.711 1.514 20.200 1.00 93.62 121 SER A O 1
ATOM 980 N N . VAL A 1 122 ? -17.731 1.010 22.156 1.00 93.44 122 VAL A N 1
ATOM 981 C CA . VAL A 1 122 ? -16.511 0.462 21.540 1.00 93.44 122 VAL A CA 1
ATOM 982 C C . VAL A 1 122 ? -16.853 -0.719 20.623 1.00 93.44 122 VAL A C 1
ATOM 984 O O . VAL A 1 122 ? -16.336 -0.794 19.512 1.00 93.44 122 VAL A O 1
ATOM 987 N N . GLU A 1 123 ? -17.785 -1.587 21.024 1.00 94.12 123 GLU A N 1
ATOM 988 C CA . GLU A 1 123 ? -18.181 -2.751 20.223 1.00 94.12 123 GLU A CA 1
ATOM 989 C C . GLU A 1 123 ? -18.919 -2.379 18.932 1.00 94.12 123 GLU A C 1
ATOM 991 O O . GLU A 1 123 ? -18.666 -2.960 17.875 1.00 94.12 123 GLU A O 1
ATOM 996 N N . GLU A 1 124 ? -19.751 -1.338 18.957 1.00 94.50 124 GLU A N 1
ATOM 997 C CA . GLU A 1 124 ? -20.361 -0.805 17.736 1.00 94.50 124 GLU A CA 1
ATOM 998 C C . GLU A 1 124 ? -19.316 -0.205 16.784 1.00 94.50 124 GLU A C 1
ATOM 1000 O O . GLU A 1 124 ? -19.423 -0.371 15.563 1.00 94.50 124 GLU A O 1
ATOM 1005 N N . TYR A 1 125 ? -18.284 0.467 17.314 1.00 93.38 125 TYR A N 1
ATOM 1006 C CA . TYR A 1 125 ? -17.158 0.936 16.504 1.00 93.38 125 TYR A CA 1
ATOM 1007 C C . TYR A 1 125 ? -16.373 -0.234 15.902 1.00 93.38 125 TYR A C 1
ATOM 1009 O O . TYR A 1 125 ? -16.110 -0.213 14.698 1.00 93.38 125 TYR A O 1
ATOM 1017 N N . LYS A 1 126 ? -16.075 -1.292 16.668 1.00 94.38 126 LYS A N 1
ATOM 1018 C CA . LYS A 1 126 ? -15.423 -2.502 16.138 1.00 94.38 126 LYS A CA 1
ATOM 1019 C C . LYS A 1 126 ? -16.247 -3.151 15.031 1.00 94.38 126 LYS A C 1
ATOM 1021 O O . LYS A 1 126 ? -15.711 -3.452 13.966 1.00 94.38 126 LYS A O 1
ATOM 1026 N N . ALA A 1 127 ? -17.554 -3.317 15.236 1.00 94.19 127 ALA A N 1
ATOM 1027 C CA . ALA A 1 127 ? -18.453 -3.875 14.227 1.00 94.19 127 ALA A CA 1
ATOM 1028 C C . ALA A 1 127 ? -18.467 -3.024 12.945 1.00 94.19 127 ALA A C 1
ATOM 1030 O O . ALA A 1 127 ? -18.450 -3.550 11.833 1.00 94.19 127 ALA A O 1
ATOM 1031 N N . LYS A 1 128 ? -18.446 -1.692 13.070 1.00 92.50 128 LYS A N 1
ATOM 1032 C CA . LYS A 1 128 ? -18.307 -0.778 11.924 1.00 92.50 128 LYS A CA 1
ATOM 1033 C C . LYS A 1 128 ? -16.966 -0.934 11.205 1.00 92.50 128 LYS A C 1
ATOM 1035 O O . LYS A 1 128 ? -16.959 -0.970 9.979 1.00 92.50 128 LYS A O 1
ATOM 1040 N N . LEU A 1 129 ? -15.858 -1.049 11.934 1.00 92.50 129 LEU A N 1
ATOM 1041 C CA . LEU A 1 129 ? -14.520 -1.200 11.352 1.00 92.50 129 LEU A CA 1
ATOM 1042 C C . LEU A 1 129 ? -14.348 -2.543 10.625 1.00 92.50 129 LEU A C 1
ATOM 1044 O O . LEU A 1 129 ? -13.777 -2.576 9.534 1.00 92.50 129 LEU A O 1
ATOM 1048 N N . LYS A 1 130 ? -14.903 -3.630 11.176 1.00 91.69 130 LYS A N 1
ATOM 1049 C CA . LYS A 1 130 ? -14.853 -4.973 10.574 1.00 91.69 130 LYS A CA 1
ATOM 1050 C C . LYS A 1 130 ? -15.681 -5.100 9.294 1.00 91.69 130 LYS A C 1
ATOM 1052 O O . LYS A 1 130 ? -15.307 -5.871 8.422 1.00 91.69 130 LYS A O 1
ATOM 1057 N N . ARG A 1 131 ? -16.760 -4.320 9.147 1.00 91.88 131 ARG A N 1
ATOM 1058 C CA . ARG A 1 131 ? -17.618 -4.326 7.944 1.00 91.88 131 ARG A CA 1
ATOM 1059 C C . ARG A 1 131 ? -16.967 -3.728 6.695 1.00 91.88 131 ARG A C 1
ATOM 1061 O O . ARG A 1 131 ? -17.544 -3.832 5.618 1.00 91.88 131 ARG A O 1
ATOM 1068 N N . LYS A 1 132 ? -15.810 -3.072 6.814 1.00 89.94 132 LYS A N 1
ATOM 1069 C CA . LYS A 1 132 ? -15.108 -2.518 5.652 1.00 89.94 132 LYS A CA 1
ATOM 1070 C C . LYS A 1 132 ? -14.516 -3.640 4.798 1.00 89.94 132 LYS A C 1
ATOM 1072 O O . LYS A 1 132 ? -13.865 -4.543 5.330 1.00 89.94 132 LYS A O 1
ATOM 1077 N N . ASN A 1 133 ? -14.709 -3.528 3.485 1.00 92.81 133 ASN A N 1
ATOM 1078 C CA . ASN A 1 133 ? -14.114 -4.427 2.500 1.00 92.81 133 ASN A CA 1
ATOM 1079 C C . ASN A 1 133 ? -12.583 -4.387 2.579 1.00 92.81 133 ASN A C 1
ATOM 1081 O O . ASN A 1 133 ? -11.995 -3.370 2.955 1.00 92.81 133 ASN A O 1
ATOM 1085 N N . ALA A 1 134 ? -11.950 -5.505 2.227 1.00 94.88 134 ALA A N 1
ATOM 1086 C CA . ALA A 1 134 ? -10.503 -5.569 2.090 1.00 94.88 134 ALA A CA 1
ATOM 1087 C C . ALA A 1 134 ? -10.039 -4.698 0.918 1.00 94.88 134 ALA A C 1
ATOM 1089 O O . ALA A 1 134 ? -10.615 -4.763 -0.171 1.00 94.88 134 ALA A O 1
ATOM 1090 N N . ILE A 1 135 ? -8.974 -3.934 1.155 1.00 95.19 135 ILE A N 1
ATOM 1091 C CA . ILE A 1 135 ? -8.304 -3.122 0.142 1.00 95.19 135 ILE A CA 1
ATOM 1092 C C . ILE A 1 135 ? -7.738 -4.056 -0.921 1.00 95.19 135 ILE A C 1
ATOM 1094 O O . ILE A 1 135 ? -7.049 -5.022 -0.596 1.00 95.19 135 ILE A O 1
ATOM 1098 N N . GLN A 1 136 ? -8.028 -3.768 -2.181 1.00 96.81 136 GLN A N 1
ATOM 1099 C CA . GLN A 1 136 ? -7.520 -4.512 -3.319 1.00 96.81 136 GLN A CA 1
ATOM 1100 C C . GLN A 1 136 ? -6.241 -3.863 -3.869 1.00 96.81 136 GLN A C 1
ATOM 1102 O O . GLN A 1 136 ? -6.115 -2.636 -3.866 1.00 96.81 136 GLN A O 1
ATOM 1107 N N . PRO A 1 137 ? -5.309 -4.643 -4.445 1.00 96.62 137 PRO A N 1
ATOM 1108 C CA . PRO A 1 137 ? -4.033 -4.113 -4.942 1.00 96.62 137 PRO A CA 1
ATOM 1109 C C . PRO A 1 137 ? -4.180 -2.972 -5.961 1.00 96.62 137 PRO A C 1
ATOM 1111 O O . PRO A 1 137 ? -3.410 -2.015 -5.962 1.00 96.62 137 PRO A O 1
ATOM 1114 N N . HIS A 1 138 ? -5.192 -3.042 -6.830 1.00 95.25 138 HIS A N 1
ATOM 1115 C CA . HIS A 1 138 ? -5.431 -2.021 -7.853 1.00 95.25 138 HIS A CA 1
ATOM 1116 C C . HIS A 1 138 ? -5.977 -0.705 -7.276 1.00 95.25 138 HIS A C 1
ATOM 1118 O O . HIS A 1 138 ? -5.774 0.347 -7.880 1.00 95.25 138 HIS A O 1
ATOM 1124 N N . GLU A 1 139 ? -6.638 -0.737 -6.113 1.00 96.38 139 GLU A N 1
ATOM 1125 C CA . GLU A 1 139 ? -7.089 0.475 -5.418 1.00 96.38 139 GLU A CA 1
ATOM 1126 C C . GLU A 1 139 ? -5.888 1.280 -4.913 1.00 96.38 139 GLU A C 1
ATOM 1128 O O . GLU A 1 139 ? -5.875 2.504 -5.034 1.00 96.38 139 GLU A O 1
ATOM 1133 N N . ILE A 1 140 ? -4.841 0.589 -4.449 1.00 96.00 140 ILE A N 1
ATOM 1134 C CA . ILE A 1 140 ? -3.569 1.199 -4.042 1.00 96.00 140 ILE A CA 1
ATOM 1135 C C . ILE A 1 140 ? -2.891 1.843 -5.252 1.00 96.00 140 ILE A C 1
ATOM 1137 O O . ILE A 1 140 ? -2.538 3.018 -5.206 1.00 96.00 140 ILE A O 1
ATOM 1141 N N . VAL A 1 141 ? -2.776 1.117 -6.369 1.00 95.44 141 VAL A N 1
ATOM 1142 C CA . VAL A 1 141 ? -2.184 1.661 -7.604 1.00 95.44 141 VAL A CA 1
ATOM 1143 C C . VAL A 1 141 ? -2.951 2.895 -8.087 1.00 95.44 141 VAL A C 1
ATOM 1145 O O . VAL A 1 141 ? -2.339 3.891 -8.470 1.00 95.44 141 VAL A O 1
ATOM 1148 N N . ARG A 1 142 ? -4.290 2.872 -8.028 1.00 95.44 142 ARG A N 1
ATOM 1149 C CA . ARG A 1 142 ? -5.124 4.028 -8.383 1.00 95.44 142 ARG A CA 1
ATOM 1150 C C . ARG A 1 142 ? -4.860 5.217 -7.461 1.00 95.44 142 ARG A C 1
ATOM 1152 O O . ARG A 1 142 ? -4.764 6.340 -7.948 1.00 95.44 142 ARG A O 1
ATOM 1159 N N . PHE A 1 143 ? -4.729 4.981 -6.158 1.00 95.06 143 PHE A N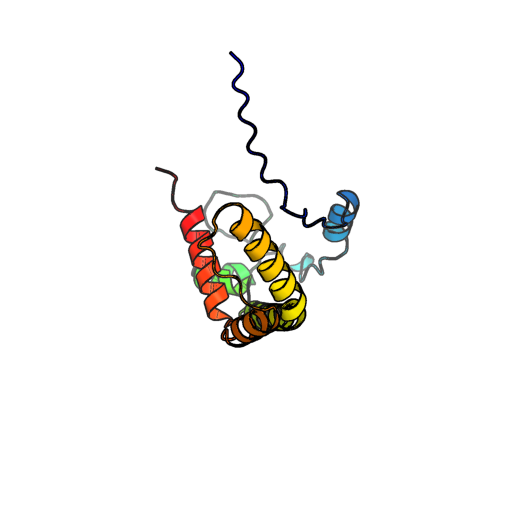 1
ATOM 1160 C CA . PHE A 1 143 ? -4.397 6.023 -5.190 1.00 95.06 143 PHE A CA 1
ATOM 1161 C C . PHE A 1 143 ? -3.017 6.639 -5.456 1.00 95.06 143 PHE A C 1
ATOM 1163 O O . PHE A 1 143 ? -2.904 7.860 -5.517 1.00 95.06 143 PHE A O 1
ATOM 1170 N N . ILE A 1 144 ? -1.991 5.82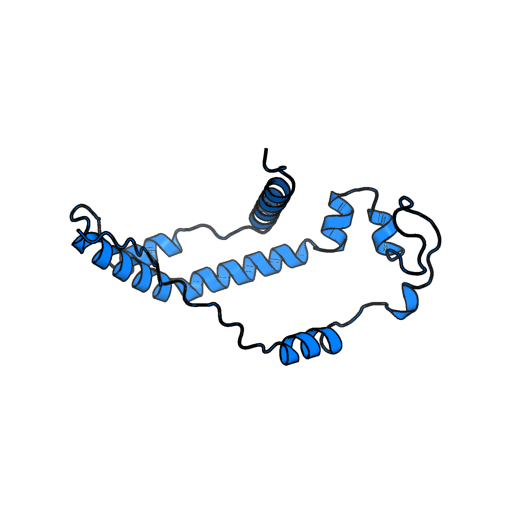4 -5.722 1.00 94.00 144 ILE A N 1
ATOM 1171 C CA . ILE A 1 144 ? -0.663 6.314 -6.122 1.00 94.00 144 ILE A CA 1
ATOM 1172 C C . ILE A 1 144 ? -0.744 7.130 -7.416 1.00 94.00 144 ILE A C 1
ATOM 1174 O O . ILE A 1 144 ? -0.167 8.210 -7.495 1.00 94.00 144 ILE A O 1
ATOM 1178 N N . GLY A 1 145 ? -1.515 6.673 -8.405 1.00 92.75 145 GLY A N 1
ATOM 1179 C CA . GLY A 1 145 ? -1.760 7.434 -9.631 1.00 92.75 145 GLY A CA 1
ATOM 1180 C C . GLY A 1 145 ? -2.371 8.816 -9.366 1.00 92.75 145 GLY A C 1
ATOM 1181 O O . GLY A 1 145 ? -1.959 9.792 -9.989 1.00 92.75 145 GLY A O 1
ATOM 1182 N N . LEU A 1 146 ? -3.296 8.924 -8.405 1.00 94.75 146 LEU A N 1
ATOM 1183 C CA . LEU A 1 146 ? -3.861 10.210 -7.976 1.00 94.75 146 LEU A CA 1
ATOM 1184 C C . LEU A 1 146 ? -2.822 11.098 -7.281 1.00 94.75 146 LEU A C 1
ATOM 1186 O O . LEU A 1 146 ? -2.802 12.301 -7.530 1.00 94.75 146 LEU A O 1
ATOM 1190 N N . LEU A 1 147 ? -1.944 10.531 -6.447 1.00 93.06 147 LEU A N 1
ATOM 1191 C CA . LEU A 1 147 ? -0.855 11.285 -5.814 1.00 93.06 147 LEU A CA 1
ATOM 1192 C C . LEU A 1 147 ? 0.129 11.833 -6.848 1.00 93.06 147 LEU A C 1
ATOM 1194 O O . LEU A 1 147 ? 0.500 13.001 -6.777 1.00 93.06 147 LEU A O 1
ATOM 1198 N N . VAL A 1 148 ? 0.508 11.014 -7.832 1.00 90.88 148 VAL A N 1
ATOM 1199 C CA . VAL A 1 148 ? 1.374 11.438 -8.938 1.00 90.88 148 VAL A CA 1
ATOM 1200 C C . VAL A 1 148 ? 0.696 12.540 -9.747 1.00 90.88 148 VAL A C 1
ATOM 1202 O O . VAL A 1 148 ? 1.308 13.575 -9.988 1.00 90.88 148 VAL A O 1
ATOM 1205 N N . ALA A 1 149 ? -0.581 12.373 -10.106 1.00 91.19 149 ALA A N 1
ATOM 1206 C CA . ALA A 1 149 ? -1.340 13.409 -10.804 1.00 91.19 149 ALA A CA 1
ATOM 1207 C C . ALA A 1 149 ? -1.364 14.722 -10.008 1.00 91.19 149 ALA A C 1
ATOM 1209 O O . ALA A 1 149 ? -1.089 15.780 -10.566 1.00 91.19 149 ALA A O 1
ATOM 1210 N N . ARG A 1 150 ? -1.600 14.654 -8.693 1.00 89.88 150 ARG A N 1
ATOM 1211 C CA . ARG A 1 150 ? -1.605 15.831 -7.820 1.00 89.88 150 ARG A CA 1
ATOM 1212 C C . ARG A 1 150 ? -0.230 16.490 -7.689 1.00 89.88 150 ARG A C 1
ATOM 1214 O O . ARG A 1 150 ? -0.159 17.707 -7.570 1.00 89.88 150 ARG A O 1
ATOM 1221 N N . ALA A 1 151 ? 0.847 15.709 -7.696 1.00 91.31 151 ALA A N 1
ATOM 1222 C CA . ALA A 1 151 ? 2.211 16.230 -7.678 1.00 91.31 151 ALA A CA 1
ATOM 1223 C C . ALA A 1 151 ? 2.584 16.924 -9.000 1.00 91.31 151 ALA A C 1
ATOM 1225 O O . ALA A 1 151 ? 3.345 17.889 -8.992 1.00 91.31 151 ALA A O 1
ATOM 1226 N N . LEU A 1 152 ? 2.039 16.441 -10.120 1.00 87.12 152 LEU A N 1
ATOM 1227 C CA . LEU A 1 152 ? 2.255 16.998 -11.458 1.00 87.12 152 LEU A CA 1
ATOM 1228 C C . LEU A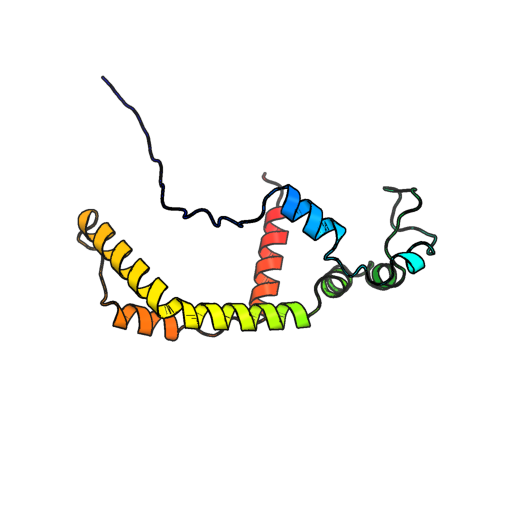 1 152 ? 1.309 18.157 -11.795 1.00 87.12 152 LEU A C 1
ATOM 1230 O O . LEU A 1 152 ? 1.596 18.935 -12.706 1.00 87.12 152 LEU A O 1
ATOM 1234 N N . GLU A 1 153 ? 0.196 18.303 -11.074 1.00 88.12 153 GLU A N 1
ATOM 1235 C CA . GLU A 1 153 ? -0.621 19.510 -11.131 1.00 88.12 153 GLU A CA 1
ATOM 1236 C C . GLU A 1 153 ? 0.213 20.707 -10.657 1.00 88.12 153 GLU A C 1
ATOM 1238 O O . GLU A 1 153 ? 0.409 20.937 -9.462 1.00 88.12 153 GLU A O 1
ATOM 1243 N N . LEU A 1 154 ? 0.694 21.499 -11.619 1.00 63.34 154 LEU A N 1
ATOM 1244 C CA . LEU A 1 154 ? 1.259 22.819 -11.367 1.00 63.34 154 LEU A CA 1
ATOM 1245 C C . LEU A 1 154 ? 0.266 23.604 -10.508 1.00 63.34 154 LEU A C 1
ATOM 1247 O O . LEU A 1 154 ? -0.870 23.836 -10.928 1.00 63.34 154 LEU A O 1
ATOM 1251 N N . ARG A 1 155 ? 0.702 24.009 -9.308 1.00 61.56 155 ARG A N 1
ATOM 1252 C CA . ARG A 1 155 ? 0.002 25.004 -8.490 1.00 61.56 155 ARG A CA 1
ATOM 1253 C C . ARG A 1 155 ? -0.132 26.277 -9.334 1.00 61.56 155 ARG A C 1
ATOM 1255 O O . ARG A 1 155 ? 0.820 27.045 -9.423 1.00 61.56 155 ARG A O 1
ATOM 1262 N N . ARG A 1 156 ? -1.263 26.420 -10.023 1.00 49.06 156 ARG A N 1
ATOM 1263 C CA . ARG A 1 156 ? -1.698 27.669 -10.650 1.00 49.06 156 ARG A CA 1
ATOM 1264 C C . ARG A 1 156 ? -2.247 28.606 -9.590 1.00 49.06 156 ARG A C 1
ATOM 1266 O O . ARG A 1 156 ? -2.891 28.093 -8.646 1.00 49.06 156 ARG A O 1
#

Organism: NCBI:txid53985

Solvent-accessible surface area (backbone atoms only — not comparable to full-atom values): 9822 Å² total; per-residue (Å²): 143,85,87,80,92,78,88,76,89,82,80,74,76,75,84,72,68,95,57,52,74,67,48,51,52,46,47,69,72,70,67,63,83,69,82,55,71,86,68,40,75,75,69,85,88,83,90,66,96,85,70,89,62,93,74,64,71,36,72,72,52,53,76,27,58,90,37,73,67,50,38,47,40,69,78,55,38,74,65,57,38,44,53,51,25,52,53,51,43,50,50,55,64,71,43,34,63,61,52,17,49,54,49,37,54,52,36,52,60,45,25,77,81,38,76,84,51,83,66,65,57,48,66,58,40,33,56,58,61,67,68,55,78,78,63,50,38,67,58,54,53,51,50,52,51,50,52,52,51,57,71,66,52,74,88,123

Secondary structure (DSSP, 8-state):
--------------------HHHHHHHHHHS---TTTTTTT-----S-TT--SS----HHHHHHTTSHHHHHHHHS-HHHHHHHHHHHHHHHHHTHHHHHHHHHHHHHHHHHH-TT-----HHHHHHHHHTSPPPPHHHHHHHHHHHHHHHHS---

Foldseek 3Di:
DDDDDDDDPPDPPPPPPVADPVNVVCCVPPVDPPPQPVPQQDDDDDDDPPDPDSHDDRPVLVVQVVPPVSNVCVVVPLVNLQVVLVVVQVVLLVCLQVVLVVVLVVQVVVCVVPVPRDHDDSVVSSVVSVPDDRDDSVNVVVVVVVVVVVVPPDPD